Protein AF-A0A2V6C4X8-F1 (afdb_monomer)

Foldseek 3Di:
DFQKKWKDWAPHTPDMDRDPVTDDDDPDDDFDKTWIKIWTADPVRDIDIDHTDIDGDHDWDDKDWDDFDQDPQKTKIKIFGDAQWKKWKWKDQPVPDIDTDDIDGDRHRMDMDMDGDDPVGDMDMDMDTDDRD

pLDDT: mean 94.59, std 5.46, range [54.84, 98.5]

Solvent-accessible surface area (backbone atoms only — not comparable to full-atom values): 7998 Å² total; per-residue (Å²): 102,80,48,36,36,38,33,26,48,57,95,42,77,71,52,68,24,67,55,86,85,70,70,83,82,88,74,89,74,66,64,43,78,38,43,31,37,41,38,38,28,30,80,84,72,51,74,50,71,55,76,74,48,79,50,74,44,74,74,75,73,77,71,46,80,44,76,75,44,77,57,96,61,26,36,34,32,35,33,44,45,49,55,77,38,36,36,35,38,30,37,20,78,73,86,75,62,74,45,81,75,49,74,49,66,32,88,33,60,55,46,82,48,73,46,80,52,57,97,90,59,76,71,47,80,51,71,46,78,50,80,79,130

Secondary structure (DSSP, 8-state):
-EEEEEEEETTEEEEEE-SSSP-----SPPSEEEEEEEEEEETTS-EEEPPPEEEEE-PPPPP-EEEEEEETTEEEEEEE--TT-EEEEEEESSSSS-EEEEEEE-SSSEEEEEEE--TT---EEEEEEPPP-

Structure (mmCIF, N/CA/C/O backbone):
data_AF-A0A2V6C4X8-F1
#
_entry.id   AF-A0A2V6C4X8-F1
#
loop_
_atom_site.group_PDB
_atom_site.id
_atom_site.type_symbol
_atom_site.label_atom_id
_atom_site.label_alt_id
_atom_site.label_comp_id
_atom_site.label_asym_id
_atom_site.label_entity_id
_atom_site.label_seq_id
_atom_site.pdbx_PDB_ins_code
_atom_site.Cartn_x
_atom_site.Cartn_y
_atom_site.Cartn_z
_atom_site.occupancy
_atom_site.B_iso_or_equiv
_atom_site.auth_seq_id
_atom_site.auth_comp_id
_atom_site.auth_asym_id
_atom_site.auth_atom_id
_atom_site.pdbx_PDB_model_num
ATOM 1 N N . ASN A 1 1 ? -21.914 8.540 31.404 1.00 86.69 1 ASN A N 1
ATOM 2 C CA . ASN A 1 1 ? -21.353 9.330 30.278 1.00 86.69 1 ASN A CA 1
ATOM 3 C C . ASN A 1 1 ? -20.032 8.691 29.895 1.00 86.69 1 ASN A C 1
ATOM 5 O O . ASN A 1 1 ? -19.272 8.424 30.816 1.00 86.69 1 ASN A O 1
ATOM 9 N N . VAL A 1 2 ? -19.778 8.408 28.614 1.00 94.06 2 VAL A N 1
ATOM 10 C CA . VAL A 1 2 ? -18.501 7.810 28.189 1.00 94.06 2 VAL A CA 1
ATOM 11 C C . VAL A 1 2 ? -17.392 8.845 28.360 1.00 94.06 2 VAL A C 1
ATOM 13 O O . VAL A 1 2 ? -17.473 9.953 27.837 1.00 94.06 2 VAL A O 1
ATOM 16 N N . THR A 1 3 ? -16.369 8.491 29.125 1.00 96.25 3 THR A N 1
ATOM 17 C CA . THR A 1 3 ? -15.237 9.364 29.458 1.00 96.25 3 THR A CA 1
ATOM 18 C C . THR A 1 3 ? -13.975 8.977 28.702 1.00 96.25 3 THR A C 1
ATOM 20 O O . THR A 1 3 ? -13.117 9.830 28.489 1.00 96.25 3 THR A O 1
ATOM 23 N N . SER A 1 4 ? -13.859 7.722 28.264 1.00 97.38 4 SER A N 1
ATOM 24 C CA . SER A 1 4 ? -12.765 7.277 27.407 1.00 97.38 4 SER A CA 1
ATOM 25 C C . SER A 1 4 ? -13.152 6.088 26.537 1.00 97.38 4 SER A C 1
ATOM 27 O O . SER A 1 4 ? -14.036 5.299 26.875 1.00 97.38 4 SER A O 1
ATOM 29 N N . VAL A 1 5 ? -12.459 5.949 25.411 1.00 98.50 5 VAL A N 1
ATOM 30 C CA . VAL A 1 5 ? -12.505 4.770 24.552 1.00 98.50 5 VAL A CA 1
ATOM 31 C C . VAL A 1 5 ? -11.081 4.314 24.284 1.00 98.50 5 VAL A C 1
ATOM 33 O O . VAL A 1 5 ? -10.296 5.023 23.664 1.00 98.50 5 VAL A O 1
ATOM 36 N N . GLN A 1 6 ? -10.747 3.119 24.756 1.00 98.31 6 GLN A N 1
ATOM 37 C CA . GLN A 1 6 ? -9.469 2.460 24.526 1.00 98.31 6 GLN A CA 1
ATOM 38 C C . GLN A 1 6 ? -9.567 1.557 23.294 1.00 98.31 6 GLN A C 1
ATOM 40 O O . GLN A 1 6 ? -10.429 0.682 23.225 1.00 98.31 6 GLN A O 1
ATOM 45 N N . PHE A 1 7 ? -8.652 1.717 22.347 1.00 98.50 7 PHE A N 1
ATOM 46 C CA . PHE A 1 7 ? -8.600 0.942 21.111 1.00 98.50 7 PHE A CA 1
ATOM 47 C C . PHE A 1 7 ? -7.515 -0.133 21.185 1.00 98.50 7 PHE A C 1
ATOM 49 O O . PHE A 1 7 ? -6.459 0.065 21.798 1.00 98.50 7 PHE A O 1
ATOM 56 N N . PHE A 1 8 ? -7.769 -1.277 20.551 1.00 98.00 8 PHE A N 1
ATOM 57 C CA . PHE A 1 8 ? -6.873 -2.430 20.539 1.00 98.00 8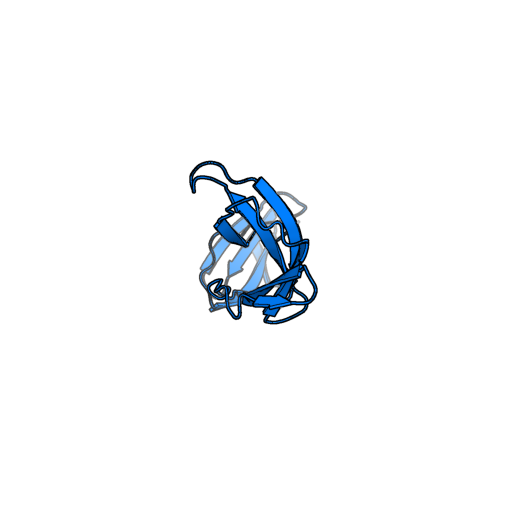 PHE A CA 1
ATOM 58 C C . PHE A 1 8 ? -6.724 -3.027 19.141 1.00 98.00 8 PHE A C 1
ATOM 60 O O . PHE A 1 8 ? -7.700 -3.151 18.400 1.00 98.00 8 PHE A O 1
ATOM 67 N N . THR A 1 9 ? -5.514 -3.498 18.847 1.00 97.50 9 THR A N 1
ATOM 68 C CA . THR A 1 9 ? -5.206 -4.444 17.770 1.00 97.50 9 THR A CA 1
ATOM 69 C C . THR A 1 9 ? -4.821 -5.779 18.399 1.00 97.50 9 THR A C 1
ATOM 71 O O . THR A 1 9 ? -3.842 -5.851 19.146 1.00 97.50 9 THR A O 1
ATOM 74 N N . ASN A 1 10 ? -5.559 -6.851 18.115 1.00 94.69 10 ASN A N 1
ATOM 75 C CA . ASN A 1 10 ? -5.433 -8.126 18.826 1.00 94.69 10 ASN A CA 1
ATOM 76 C C . ASN A 1 10 ? -5.559 -7.895 20.344 1.00 94.69 10 ASN A C 1
ATOM 78 O O . ASN A 1 10 ? -6.514 -7.271 20.799 1.00 94.69 10 ASN A O 1
ATOM 82 N N . SER A 1 11 ? -4.611 -8.357 21.156 1.00 92.88 11 SER A N 1
ATOM 83 C CA . SER A 1 11 ? -4.565 -8.090 22.600 1.00 92.88 11 SER A CA 1
ATOM 84 C C . SER A 1 11 ? -3.811 -6.804 22.979 1.00 92.88 11 SER A C 1
ATOM 86 O O . SER A 1 11 ? -3.769 -6.469 24.161 1.00 92.88 11 SER A O 1
ATOM 88 N N . VAL A 1 12 ? -3.247 -6.066 22.016 1.00 95.44 12 VAL A N 1
ATOM 89 C CA . VAL A 1 12 ? -2.361 -4.914 22.257 1.00 95.44 12 VAL A CA 1
ATOM 90 C C . VAL A 1 12 ? -3.133 -3.600 22.156 1.00 95.44 12 VAL A C 1
ATOM 92 O O . VAL A 1 12 ? -3.865 -3.372 21.195 1.00 95.44 12 VAL A O 1
ATOM 95 N N . SER A 1 13 ? -2.971 -2.734 23.157 1.00 96.25 13 SER A N 1
ATOM 96 C CA . SER A 1 13 ? -3.506 -1.367 23.163 1.00 96.25 13 SER A CA 1
ATOM 97 C C . SER A 1 13 ? -2.794 -0.508 22.112 1.00 96.25 13 SER A C 1
ATOM 99 O O . SER A 1 13 ? -1.566 -0.472 22.090 1.00 96.25 13 SER A O 1
ATOM 101 N N . VAL A 1 14 ? -3.558 0.192 21.268 1.00 96.56 14 VAL A N 1
ATOM 102 C CA . VAL A 1 14 ? -3.023 1.190 20.315 1.00 96.56 14 VAL A CA 1
ATOM 103 C C . VAL A 1 14 ? -3.217 2.634 20.786 1.00 96.56 14 VAL A C 1
ATOM 105 O O . VAL A 1 14 ? -2.671 3.553 20.185 1.00 96.56 14 VAL A O 1
ATOM 108 N N . GLY A 1 15 ? -3.963 2.834 21.874 1.00 97.25 15 GLY A N 1
ATOM 109 C CA . GLY A 1 15 ? -4.194 4.139 22.492 1.00 97.25 15 GLY A CA 1
ATOM 110 C C . GLY A 1 15 ? -5.651 4.359 22.888 1.00 97.25 15 GLY A C 1
ATOM 111 O O . GLY A 1 15 ? -6.539 3.613 22.471 1.00 97.25 15 GLY A O 1
ATOM 112 N N . ALA A 1 16 ? -5.885 5.380 23.708 1.00 97.44 16 ALA A N 1
ATOM 113 C CA . ALA A 1 16 ? -7.216 5.783 24.141 1.00 97.44 16 ALA A CA 1
ATOM 114 C C . ALA A 1 16 ? -7.524 7.217 23.719 1.00 97.44 16 ALA A C 1
ATOM 116 O O . ALA A 1 16 ? -6.628 8.058 23.675 1.00 97.44 16 ALA A O 1
ATOM 117 N N . ASP A 1 17 ? -8.802 7.478 23.474 1.00 98.38 17 ASP A N 1
ATOM 118 C CA . ASP A 1 17 ? -9.338 8.807 23.217 1.00 98.38 17 ASP A CA 1
ATOM 119 C C . ASP A 1 17 ? -10.364 9.162 24.299 1.00 98.38 17 ASP A C 1
ATOM 121 O O . ASP A 1 17 ? -11.245 8.365 24.629 1.00 98.38 17 ASP A O 1
ATOM 125 N N . THR A 1 18 ? -10.234 10.349 24.881 1.00 97.56 18 THR A N 1
ATOM 126 C CA . THR A 1 18 ? -11.125 10.872 25.926 1.00 97.56 18 THR A CA 1
ATOM 127 C C . THR A 1 18 ? -12.082 11.939 25.401 1.00 97.56 18 THR A C 1
ATO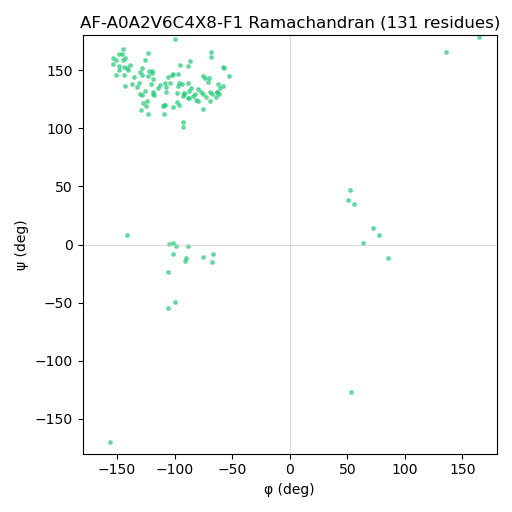M 129 O O . THR A 1 18 ? -12.874 12.485 26.168 1.00 97.56 18 THR A O 1
ATOM 132 N N . THR A 1 19 ? -12.026 12.269 24.109 1.00 96.44 19 THR A N 1
ATOM 133 C CA . THR A 1 19 ? -12.804 13.353 23.511 1.00 96.44 19 THR A CA 1
ATOM 134 C C . THR A 1 19 ? -13.624 12.829 22.340 1.00 96.44 19 THR A C 1
ATOM 136 O O . THR A 1 19 ? -13.099 12.328 21.357 1.00 96.44 19 THR A O 1
ATOM 139 N N . ALA A 1 20 ? -14.949 12.947 22.433 1.00 95.81 20 ALA A N 1
ATOM 140 C CA . ALA A 1 20 ? -15.821 12.573 21.326 1.00 95.81 20 ALA A CA 1
ATOM 141 C C . ALA A 1 20 ? -15.685 13.577 20.155 1.00 95.81 20 ALA A C 1
ATOM 143 O O . ALA A 1 20 ? -15.606 14.782 20.414 1.00 95.81 20 ALA A O 1
ATOM 144 N N . PRO A 1 21 ? -15.745 13.134 18.882 1.00 96.38 21 PRO A N 1
ATOM 145 C CA . PRO A 1 21 ? -15.894 11.748 18.425 1.00 96.38 21 PRO A CA 1
ATOM 146 C C . PRO A 1 21 ? -14.596 10.930 18.561 1.00 96.38 21 PRO A C 1
ATOM 148 O O . PRO A 1 21 ? -13.549 11.344 18.077 1.00 96.38 21 PRO A O 1
ATOM 151 N N . TYR A 1 22 ? -14.694 9.745 19.174 1.00 97.31 22 TYR A N 1
ATOM 152 C CA . TYR A 1 22 ? -13.525 8.944 19.551 1.00 97.31 22 TYR A CA 1
ATOM 153 C C . TYR A 1 22 ? -12.839 8.294 18.348 1.00 97.31 22 TY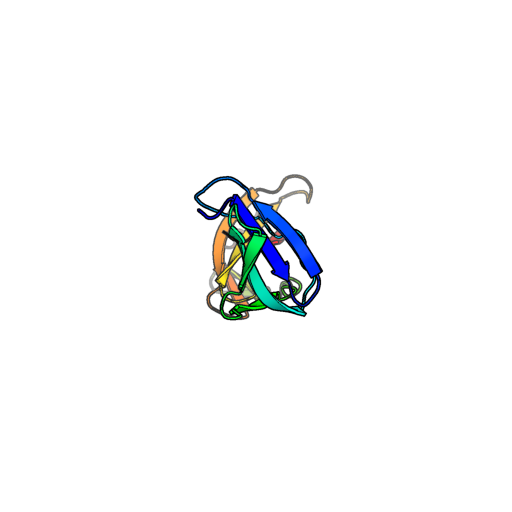R A C 1
ATOM 155 O O . TYR A 1 22 ? -13.480 7.552 17.596 1.00 97.31 22 TYR A O 1
ATOM 163 N N . SER A 1 23 ? -11.531 8.499 18.199 1.00 96.88 23 SER A N 1
ATOM 164 C CA . SER A 1 23 ? -10.744 7.886 17.126 1.00 96.88 23 SER A CA 1
ATOM 165 C C . SER A 1 23 ? -9.263 7.719 17.480 1.00 96.88 23 SER A C 1
ATOM 167 O O . SER A 1 23 ? -8.732 8.370 18.374 1.00 96.88 23 SER A O 1
ATOM 169 N N . ILE A 1 24 ? -8.574 6.830 16.761 1.00 96.06 24 ILE A N 1
ATOM 170 C CA . ILE A 1 24 ? -7.121 6.651 16.849 1.00 96.06 24 ILE A CA 1
ATOM 171 C C . ILE A 1 24 ? -6.568 6.333 15.456 1.00 96.06 24 ILE A C 1
ATOM 173 O O . ILE A 1 24 ? -7.255 5.728 14.630 1.00 96.06 24 ILE A O 1
ATOM 177 N N . VAL A 1 25 ? -5.306 6.686 15.212 1.00 94.69 25 VAL A N 1
ATOM 178 C CA . VAL A 1 25 ? -4.544 6.217 14.048 1.00 94.69 25 VAL A CA 1
ATOM 179 C C . VAL A 1 25 ? -3.612 5.089 14.489 1.00 94.69 25 VAL A C 1
ATOM 181 O O . VAL A 1 25 ? -2.721 5.299 15.309 1.00 94.69 25 VAL A O 1
ATOM 184 N N . ALA A 1 26 ? -3.798 3.893 13.926 1.00 92.62 26 ALA A N 1
ATOM 185 C CA . ALA A 1 26 ? -2.869 2.777 14.089 1.00 92.62 26 ALA A CA 1
ATOM 186 C C . ALA A 1 26 ? -1.844 2.783 12.942 1.00 92.62 26 ALA A C 1
ATOM 188 O O . ALA A 1 26 ? -2.145 2.367 11.824 1.00 92.62 26 ALA A O 1
ATOM 189 N N . SER A 1 27 ? -0.635 3.274 13.217 1.00 90.62 27 SER A N 1
ATOM 190 C CA . SER A 1 27 ? 0.436 3.422 12.220 1.00 90.62 27 SER A CA 1
ATOM 191 C C . SER A 1 27 ? 1.404 2.238 12.213 1.00 90.62 27 SER A C 1
ATOM 193 O O . SER A 1 27 ? 1.617 1.595 13.238 1.00 90.62 27 SER A O 1
ATOM 195 N N . ASN A 1 28 ? 2.059 2.009 11.069 1.00 87.56 28 ASN A N 1
ATOM 196 C CA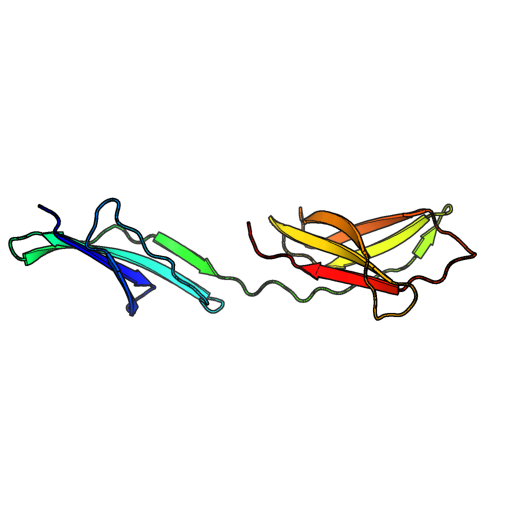 . ASN A 1 28 ? 3.170 1.056 10.914 1.00 87.56 28 ASN A CA 1
ATOM 197 C C . ASN A 1 28 ? 2.844 -0.387 11.342 1.00 87.56 28 ASN A C 1
ATOM 199 O O . ASN A 1 28 ? 3.707 -1.098 11.859 1.00 87.56 28 ASN A O 1
ATOM 203 N N . LEU A 1 29 ? 1.602 -0.828 11.125 1.00 90.94 29 LEU A N 1
ATOM 204 C CA . LEU A 1 29 ? 1.234 -2.225 11.324 1.00 90.94 29 LEU A CA 1
ATOM 205 C C . LEU A 1 29 ? 2.021 -3.109 10.348 1.00 90.94 29 LEU A C 1
ATOM 207 O O . LEU A 1 29 ? 2.086 -2.830 9.150 1.00 90.94 29 LEU A O 1
ATOM 211 N N . ALA A 1 30 ? 2.625 -4.173 10.872 1.00 91.88 30 ALA A N 1
ATOM 212 C CA . ALA A 1 30 ? 3.290 -5.170 10.047 1.00 91.88 30 ALA A CA 1
ATOM 213 C C . ALA A 1 30 ? 2.256 -5.952 9.223 1.00 91.88 30 ALA A C 1
ATOM 215 O O . ALA A 1 30 ? 1.070 -5.983 9.553 1.00 91.88 30 ALA A O 1
ATOM 216 N N . ALA A 1 31 ? 2.704 -6.626 8.162 1.00 90.88 31 ALA A N 1
ATOM 217 C CA . ALA A 1 31 ? 1.821 -7.520 7.427 1.00 90.88 31 ALA A CA 1
ATOM 218 C C . ALA A 1 31 ? 1.318 -8.648 8.345 1.00 90.88 31 ALA A C 1
ATOM 220 O O . ALA A 1 31 ? 2.104 -9.297 9.036 1.00 90.88 31 ALA A O 1
ATOM 221 N N . GLY A 1 32 ? 0.007 -8.871 8.364 1.00 94.12 32 GLY A N 1
ATOM 222 C CA . GLY A 1 32 ? -0.640 -9.809 9.270 1.00 94.12 32 GLY A CA 1
ATOM 223 C C . GLY A 1 32 ? -2.150 -9.614 9.362 1.00 94.12 32 GLY A C 1
ATOM 224 O O . GLY A 1 32 ? -2.731 -8.730 8.735 1.00 94.12 32 GLY A O 1
ATOM 225 N N . SER A 1 33 ? -2.796 -10.468 10.153 1.00 95.88 33 SER A N 1
ATOM 226 C CA . SER A 1 33 ? -4.217 -10.329 10.491 1.00 95.88 33 SER A CA 1
ATOM 227 C C . SER A 1 33 ? -4.372 -9.628 11.837 1.00 95.88 33 SER A C 1
ATOM 229 O O . SER A 1 33 ? -3.637 -9.926 12.782 1.00 95.88 33 SER A O 1
ATOM 231 N N . TYR A 1 34 ? -5.343 -8.723 11.931 1.00 97.19 34 TYR A N 1
ATOM 232 C CA . TYR A 1 34 ? -5.627 -7.968 13.146 1.00 97.19 34 TYR A CA 1
ATOM 233 C C . TYR A 1 34 ? -7.110 -8.021 13.497 1.00 97.19 34 TYR A C 1
ATOM 235 O O . TYR A 1 34 ? -7.968 -7.712 12.672 1.00 97.19 34 TYR A O 1
ATOM 243 N N . ALA A 1 35 ? -7.392 -8.358 14.752 1.00 97.62 35 ALA A N 1
ATOM 244 C CA . ALA A 1 35 ? -8.697 -8.230 15.378 1.00 97.62 35 ALA A CA 1
ATOM 245 C C . ALA A 1 35 ? -8.780 -6.872 16.088 1.00 97.62 35 ALA A C 1
ATOM 247 O O . ALA A 1 35 ? -8.169 -6.673 17.140 1.00 97.62 35 ALA A O 1
ATOM 248 N N . LEU A 1 36 ? -9.510 -5.924 15.510 1.00 98.12 36 LEU A N 1
ATOM 249 C CA . LEU A 1 36 ? -9.720 -4.599 16.081 1.00 98.12 36 LEU A CA 1
ATOM 250 C C . LEU A 1 36 ? -10.897 -4.626 17.055 1.00 98.12 36 LEU A C 1
ATOM 252 O O . LEU A 1 36 ? -11.959 -5.159 16.732 1.00 98.12 36 LEU A O 1
ATOM 256 N N . ARG A 1 37 ? -10.730 -4.018 18.232 1.00 98.06 37 ARG A N 1
ATOM 257 C CA . ARG A 1 37 ? -11.841 -3.743 19.157 1.00 98.06 37 ARG A CA 1
ATOM 258 C C . ARG A 1 37 ? -11.633 -2.431 19.900 1.00 98.06 37 ARG A C 1
ATOM 260 O O . ARG A 1 37 ? -10.499 -1.985 20.072 1.00 98.06 37 ARG A O 1
ATOM 267 N N . ALA A 1 38 ? -12.724 -1.878 20.409 1.00 98.31 38 ALA A N 1
ATOM 268 C CA . ALA A 1 38 ? -12.722 -0.743 21.317 1.00 98.31 38 ALA A CA 1
ATOM 269 C C . ALA A 1 38 ? -13.368 -1.124 22.656 1.00 98.31 38 ALA A C 1
ATOM 271 O O . ALA A 1 38 ? -14.286 -1.944 22.703 1.00 98.31 38 ALA A O 1
ATOM 272 N N . VAL A 1 39 ? -12.890 -0.524 23.741 1.00 98.31 39 VAL A N 1
ATOM 273 C CA . VAL A 1 39 ? -13.462 -0.637 25.084 1.00 98.31 39 VAL A CA 1
ATOM 274 C C . VAL A 1 39 ? -13.787 0.768 25.564 1.00 98.31 39 VAL A C 1
ATOM 276 O O . VAL A 1 39 ? -12.883 1.572 25.776 1.00 98.31 39 VAL A O 1
ATOM 279 N N . ALA A 1 40 ? -15.073 1.066 25.710 1.00 98.38 40 ALA A N 1
ATOM 280 C CA . ALA A 1 40 ? -15.547 2.330 26.257 1.00 98.38 40 ALA A CA 1
ATOM 281 C C . ALA A 1 40 ? -15.648 2.228 27.780 1.00 98.38 40 ALA A C 1
ATOM 283 O O . ALA A 1 40 ? -16.119 1.209 28.286 1.00 98.38 40 ALA A O 1
ATOM 284 N N . ALA A 1 41 ? -15.245 3.278 28.490 1.00 98.06 41 ALA A N 1
ATOM 285 C CA . ALA A 1 41 ? -15.430 3.431 29.927 1.00 98.06 41 ALA A CA 1
ATOM 286 C C . ALA A 1 41 ? -16.287 4.666 30.222 1.00 98.06 41 ALA A C 1
ATOM 288 O O . ALA A 1 41 ? -16.162 5.691 29.545 1.00 98.06 41 ALA A O 1
ATOM 289 N N . ASP A 1 42 ? -17.164 4.577 31.221 1.00 96.81 42 ASP A N 1
ATOM 290 C CA . ASP A 1 42 ? -17.954 5.712 31.694 1.00 96.81 42 ASP A CA 1
ATOM 291 C C . ASP A 1 42 ? -17.379 6.368 32.963 1.00 96.81 42 ASP A C 1
ATOM 293 O O . ASP A 1 42 ? -16.385 5.933 33.545 1.00 96.81 42 ASP A O 1
ATOM 297 N N . ASN A 1 43 ? -18.013 7.453 33.408 1.00 95.12 43 ASN A N 1
ATOM 298 C CA . ASN A 1 43 ? -17.635 8.186 34.618 1.00 95.12 43 ASN A CA 1
ATOM 299 C C . ASN A 1 43 ? -17.845 7.406 35.931 1.00 95.12 43 ASN A C 1
ATOM 301 O O . ASN A 1 43 ? -17.427 7.885 36.983 1.00 95.12 43 ASN A O 1
ATOM 305 N N . SER A 1 44 ? -18.488 6.241 35.882 1.00 95.25 44 SER A N 1
ATOM 306 C CA . SER A 1 44 ? -18.671 5.323 37.008 1.00 95.25 44 SER A CA 1
ATOM 307 C C . SER A 1 44 ? -17.690 4.145 36.962 1.00 95.25 44 SER A C 1
ATOM 309 O O . SER A 1 44 ? -17.732 3.286 37.840 1.00 95.25 44 SER A O 1
ATOM 311 N N . GLY A 1 45 ? -16.795 4.106 35.967 1.00 92.06 45 GLY A N 1
ATOM 312 C CA . GLY A 1 45 ? -15.830 3.028 35.767 1.00 92.06 45 GLY A CA 1
ATOM 313 C C . GLY A 1 45 ? -16.425 1.768 35.132 1.00 92.06 45 GLY A C 1
ATOM 314 O O . GLY A 1 45 ? -15.732 0.754 35.048 1.00 92.06 45 GLY A O 1
ATOM 315 N N . LEU A 1 46 ? -17.683 1.803 34.675 1.00 97.50 46 LEU A N 1
ATOM 316 C CA . LEU A 1 46 ? -18.280 0.694 33.934 1.00 97.50 46 LEU A CA 1
ATOM 317 C C . LEU A 1 46 ? -17.701 0.654 32.524 1.00 97.50 46 LEU A C 1
ATOM 319 O O . LEU A 1 46 ? -17.460 1.695 31.911 1.00 97.50 46 LEU A O 1
ATOM 323 N N . THR A 1 47 ? -17.493 -0.556 32.004 1.00 98.00 47 THR A N 1
ATOM 324 C CA . THR A 1 47 ? -16.908 -0.758 30.676 1.00 98.00 47 THR A CA 1
ATOM 325 C C . THR A 1 47 ? -17.823 -1.552 29.758 1.00 98.00 47 THR A C 1
ATOM 327 O O . THR A 1 47 ? -18.584 -2.413 30.197 1.00 98.00 47 THR A O 1
ATOM 330 N N . SER A 1 48 ? -17.735 -1.264 28.461 1.00 97.94 48 SER A N 1
ATOM 331 C CA . SER A 1 48 ? -18.385 -2.034 27.402 1.00 97.94 48 SER A CA 1
ATOM 332 C C . SER A 1 48 ? -17.419 -2.233 26.240 1.00 97.94 48 SER A C 1
ATOM 334 O O . SER A 1 48 ? -16.679 -1.319 25.875 1.00 97.94 48 SER A O 1
ATOM 336 N N . THR A 1 49 ? -17.404 -3.437 25.671 1.00 98.06 49 THR A N 1
ATOM 337 C CA . THR A 1 49 ? -16.502 -3.816 24.575 1.00 98.06 49 THR A CA 1
ATOM 338 C C . THR A 1 49 ? -17.282 -3.916 23.271 1.00 98.06 49 THR A C 1
ATOM 340 O O . THR A 1 49 ? -18.367 -4.495 23.239 1.00 98.06 49 THR A O 1
ATOM 343 N N . SER A 1 50 ? -16.732 -3.369 22.188 1.00 98.19 50 SER A N 1
ATOM 344 C CA . SER A 1 50 ? -17.327 -3.467 20.855 1.00 98.19 50 SER A CA 1
ATOM 345 C C . SER A 1 50 ? -17.284 -4.896 20.303 1.00 98.19 50 SER A C 1
ATOM 347 O O . SER A 1 50 ? -16.497 -5.737 20.744 1.00 98.19 50 SER A O 1
ATOM 349 N N . SER A 1 51 ? -18.053 -5.153 19.242 1.00 98.12 51 SER A N 1
ATOM 350 C CA . SER A 1 51 ? -17.777 -6.286 18.356 1.00 98.12 51 SER A CA 1
ATOM 351 C C . SER A 1 51 ? -16.367 -6.182 17.759 1.00 98.12 51 SER A C 1
ATOM 353 O O . SER A 1 51 ? -15.835 -5.079 17.587 1.00 98.12 51 SER A O 1
ATOM 355 N N . VAL A 1 52 ? -15.777 -7.328 17.420 1.00 98.19 52 VAL A N 1
ATOM 356 C CA . VAL A 1 52 ? -14.466 -7.393 16.762 1.00 98.19 52 VAL A CA 1
ATOM 357 C C . VAL A 1 52 ? -14.608 -7.119 15.265 1.00 98.19 52 VAL A C 1
ATOM 359 O O . VAL A 1 52 ? -15.464 -7.709 14.608 1.00 98.19 52 VAL A O 1
ATOM 362 N N . VAL A 1 53 ? -13.733 -6.272 14.721 1.00 98.12 53 VAL A N 1
ATOM 363 C CA . VAL A 1 53 ? -13.566 -6.063 13.276 1.00 98.12 53 VAL A CA 1
ATOM 364 C C . VAL A 1 53 ? -12.244 -6.681 12.843 1.00 98.12 53 VAL A C 1
ATOM 366 O O . VAL A 1 53 ? -11.188 -6.290 13.331 1.00 98.12 53 VAL A O 1
ATOM 369 N N . ASN A 1 54 ? -12.288 -7.648 11.929 1.00 97.38 54 ASN A N 1
ATOM 370 C CA . ASN A 1 54 ? -11.081 -8.298 11.423 1.00 97.38 54 ASN A CA 1
ATOM 371 C C . ASN A 1 54 ? -10.577 -7.584 10.168 1.00 97.38 54 ASN A C 1
ATOM 373 O O . ASN A 1 54 ? -11.342 -7.379 9.227 1.00 97.38 54 ASN A O 1
ATOM 377 N N . ILE A 1 55 ? -9.289 -7.249 10.146 1.00 95.12 55 ILE A N 1
ATOM 378 C CA . ILE A 1 55 ? -8.601 -6.700 8.975 1.00 95.12 55 ILE A CA 1
ATOM 379 C C . ILE A 1 55 ? -7.362 -7.532 8.643 1.00 95.12 55 ILE A C 1
ATOM 381 O O . ILE A 1 55 ? -6.802 -8.217 9.503 1.00 95.12 55 ILE A O 1
ATOM 385 N N . SER A 1 56 ? -6.901 -7.426 7.399 1.00 91.38 56 SER A N 1
ATOM 386 C CA . SER A 1 56 ? -5.594 -7.922 6.980 1.00 91.38 56 SER A CA 1
ATOM 387 C C . SER A 1 56 ? -4.750 -6.758 6.480 1.00 91.38 56 SER A C 1
ATOM 389 O O . SER A 1 56 ? -5.193 -5.966 5.652 1.00 91.38 56 SER A O 1
ATOM 391 N N . VAL A 1 57 ? -3.532 -6.663 7.001 1.00 91.31 57 VAL A N 1
ATOM 392 C CA . VAL A 1 57 ? -2.482 -5.793 6.485 1.00 91.31 57 VAL A CA 1
ATOM 393 C C . VAL A 1 57 ? -1.593 -6.660 5.608 1.00 91.31 57 VAL A C 1
ATOM 395 O O . VAL A 1 57 ? -1.064 -7.672 6.065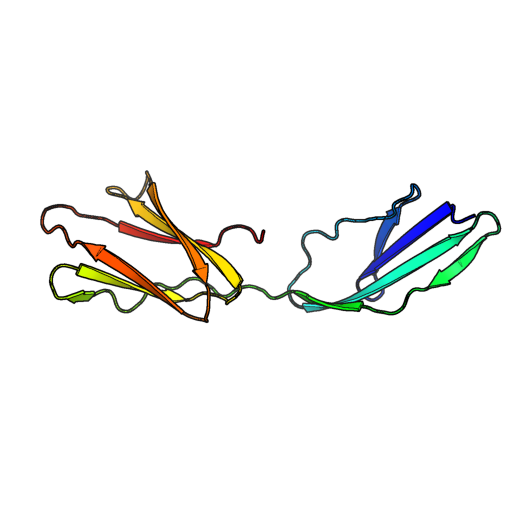 1.00 91.31 57 VAL A O 1
ATOM 398 N N . VAL A 1 58 ? -1.432 -6.285 4.345 1.00 85.38 58 VAL A N 1
ATOM 399 C CA . VAL A 1 58 ? -0.592 -7.019 3.394 1.00 85.38 58 VAL A CA 1
ATOM 400 C C . VAL A 1 58 ? 0.669 -6.224 3.091 1.00 85.38 58 VAL A C 1
ATOM 402 O O . VAL A 1 58 ? 0.625 -5.005 2.932 1.00 85.38 58 VAL A O 1
ATOM 405 N N . ALA A 1 59 ? 1.802 -6.921 3.008 1.00 86.31 59 ALA A N 1
ATOM 406 C CA . ALA A 1 59 ? 3.004 -6.357 2.415 1.00 86.31 59 ALA A CA 1
ATOM 407 C C . ALA A 1 59 ? 2.788 -6.352 0.899 1.00 86.31 59 ALA A C 1
ATOM 409 O O . ALA A 1 59 ? 2.624 -7.434 0.330 1.00 86.31 59 ALA A O 1
ATOM 410 N N . PRO A 1 60 ? 2.757 -5.186 0.237 1.00 85.19 60 PRO A N 1
ATOM 411 C CA . PRO A 1 60 ? 2.477 -5.186 -1.182 1.00 85.19 60 PRO A CA 1
ATOM 412 C C . PRO A 1 60 ? 3.707 -5.662 -1.954 1.00 85.19 60 PRO A C 1
ATOM 414 O O . PRO A 1 60 ? 4.846 -5.387 -1.550 1.00 85.19 60 PRO A O 1
ATOM 417 N N . ALA A 1 61 ? 3.467 -6.387 -3.042 1.00 88.44 61 ALA A N 1
ATOM 418 C CA . ALA A 1 61 ? 4.480 -7.071 -3.821 1.00 88.44 61 ALA A CA 1
ATOM 419 C C . ALA A 1 61 ? 5.556 -6.105 -4.335 1.00 88.44 61 ALA A C 1
ATOM 421 O O . ALA A 1 61 ? 5.323 -4.909 -4.559 1.00 88.44 61 ALA A O 1
ATOM 422 N N . ALA A 1 62 ? 6.764 -6.640 -4.527 1.00 92.50 62 ALA A N 1
ATOM 423 C CA . ALA A 1 62 ? 7.828 -5.897 -5.182 1.00 92.50 62 ALA A CA 1
ATOM 424 C C . ALA A 1 62 ? 7.414 -5.564 -6.622 1.00 92.50 62 ALA A C 1
ATOM 426 O O . ALA A 1 62 ? 6.861 -6.401 -7.344 1.00 92.50 62 ALA A O 1
ATOM 427 N N . VAL A 1 63 ? 7.705 -4.335 -7.040 1.00 96.31 63 VAL A N 1
ATOM 428 C CA . VAL A 1 63 ? 7.464 -3.900 -8.413 1.00 96.31 63 VAL A CA 1
ATOM 429 C C . VAL A 1 63 ? 8.597 -4.414 -9.289 1.00 96.31 63 VAL A C 1
ATOM 431 O O . VAL A 1 63 ? 9.768 -4.135 -9.043 1.00 96.31 63 VAL A O 1
ATOM 434 N N . THR A 1 64 ? 8.238 -5.168 -10.318 1.00 97.19 64 THR A N 1
ATOM 435 C CA . THR A 1 64 ? 9.149 -5.716 -11.321 1.00 97.19 64 THR A CA 1
ATOM 436 C C . THR A 1 64 ? 8.653 -5.295 -12.691 1.00 97.19 64 THR A C 1
ATOM 438 O O . THR A 1 64 ? 7.460 -5.400 -12.967 1.00 97.19 64 THR A O 1
ATOM 441 N N . LEU A 1 65 ? 9.552 -4.779 -13.528 1.00 97.69 65 LEU A N 1
ATOM 442 C CA . LEU A 1 65 ? 9.258 -4.469 -14.925 1.00 97.69 65 LEU A CA 1
ATOM 443 C C . LEU A 1 65 ? 9.657 -5.674 -15.776 1.00 97.69 65 LEU A C 1
ATOM 445 O O . LEU A 1 65 ? 10.711 -6.273 -15.559 1.00 97.69 65 LEU A O 1
ATOM 449 N N . SER A 1 66 ? 8.823 -6.027 -16.743 1.00 97.25 66 SER A N 1
ATOM 450 C CA . SER A 1 66 ? 9.009 -7.195 -17.597 1.00 97.25 66 SER A CA 1
ATOM 451 C C . SER A 1 66 ? 8.502 -6.940 -19.014 1.00 97.25 66 SER A C 1
ATOM 453 O O . SER A 1 66 ? 7.768 -5.986 -19.275 1.00 97.25 66 SER A O 1
ATOM 455 N N . SER A 1 67 ? 8.922 -7.807 -19.936 1.00 95.69 67 SER A N 1
ATOM 456 C CA . SER A 1 67 ? 8.474 -7.809 -21.333 1.00 95.69 67 SER A CA 1
ATOM 457 C C . SER A 1 67 ? 8.609 -6.455 -22.057 1.00 95.69 67 SER A C 1
ATOM 459 O O . SER A 1 67 ? 7.648 -6.037 -22.705 1.00 95.69 67 SER A O 1
ATOM 461 N N . PRO A 1 68 ? 9.754 -5.739 -21.967 1.00 96.50 68 PRO A N 1
ATOM 462 C CA . PRO A 1 68 ? 9.931 -4.524 -22.748 1.00 96.50 68 PRO A CA 1
ATOM 463 C C . PRO A 1 68 ? 9.922 -4.869 -24.240 1.00 96.50 68 PRO A C 1
ATOM 465 O O . PRO A 1 68 ? 10.670 -5.737 -24.692 1.00 96.50 68 PRO A O 1
ATOM 468 N N . VAL A 1 69 ? 9.077 -4.190 -25.008 1.00 96.50 69 VAL A N 1
ATOM 469 C CA . VAL A 1 69 ? 8.922 -4.424 -26.444 1.00 96.50 69 VAL A CA 1
ATOM 470 C C . VAL A 1 69 ? 8.673 -3.112 -27.172 1.00 96.50 69 VAL A C 1
ATOM 472 O O . VAL A 1 69 ? 8.023 -2.207 -26.652 1.00 96.50 69 VAL A O 1
ATOM 475 N N . VAL A 1 70 ? 9.186 -3.016 -28.398 1.00 95.69 70 VAL A N 1
ATOM 476 C CA . VAL A 1 70 ? 8.765 -1.996 -29.358 1.00 95.69 70 VAL A CA 1
ATOM 477 C C . VAL A 1 70 ? 7.975 -2.687 -30.457 1.00 95.69 70 VAL A C 1
ATOM 479 O O . VAL A 1 70 ? 8.499 -3.568 -31.136 1.00 95.69 70 VAL A O 1
ATOM 482 N N . SER A 1 71 ? 6.714 -2.303 -30.631 1.00 95.00 71 SER A N 1
ATOM 483 C CA . SER A 1 71 ? 5.838 -2.846 -31.670 1.00 95.00 71 SER A CA 1
ATOM 484 C C . SER A 1 71 ? 4.941 -1.745 -32.219 1.00 95.00 71 SER A C 1
ATOM 486 O O . SER A 1 71 ? 4.421 -0.932 -31.459 1.00 95.00 71 SER A O 1
ATOM 488 N N . ASN A 1 72 ? 4.781 -1.688 -33.544 1.00 92.44 72 ASN A N 1
ATOM 489 C CA . ASN A 1 72 ? 3.957 -0.683 -34.232 1.00 92.44 72 ASN A CA 1
ATOM 490 C C . ASN A 1 72 ? 4.260 0.773 -33.812 1.00 92.44 72 ASN A C 1
ATOM 492 O O . ASN A 1 72 ? 3.351 1.585 -33.661 1.00 92.44 72 ASN A O 1
ATOM 496 N N . GLY A 1 73 ? 5.539 1.100 -33.589 1.00 93.38 73 GLY A N 1
ATOM 497 C CA . GLY A 1 73 ? 5.957 2.441 -33.167 1.00 93.38 73 GLY A CA 1
ATOM 498 C C . GLY A 1 73 ? 5.608 2.796 -31.718 1.00 93.38 73 GLY A C 1
ATOM 499 O O . GLY A 1 73 ? 5.686 3.966 -31.354 1.00 93.38 73 GLY A O 1
ATOM 500 N N . GLN A 1 74 ? 5.238 1.821 -30.884 1.00 95.44 74 GLN A N 1
ATOM 501 C CA . GLN A 1 74 ? 5.034 2.012 -29.450 1.00 95.44 74 GLN A CA 1
ATOM 502 C C . GLN A 1 74 ? 6.048 1.225 -28.635 1.00 95.44 74 GLN A C 1
ATOM 504 O O . GLN A 1 74 ? 6.272 0.044 -28.897 1.00 95.44 74 GLN A O 1
ATOM 509 N N . PHE A 1 75 ? 6.619 1.876 -27.627 1.00 95.75 75 PHE A N 1
ATOM 510 C CA . PHE A 1 75 ? 7.359 1.212 -26.567 1.00 95.75 75 PHE A CA 1
ATOM 511 C C . PHE A 1 75 ? 6.386 0.800 -25.471 1.00 95.75 75 PHE A C 1
ATOM 513 O O . PHE A 1 75 ? 5.551 1.599 -25.051 1.00 95.75 75 PHE A O 1
ATOM 520 N N . GLN A 1 76 ? 6.487 -0.444 -25.018 1.00 97.25 76 GLN A N 1
ATOM 521 C CA . GLN A 1 76 ? 5.603 -1.018 -24.016 1.00 97.25 76 GLN A CA 1
ATOM 522 C C . GLN A 1 76 ? 6.386 -1.890 -23.041 1.00 97.25 76 GLN A C 1
ATOM 524 O O . GLN A 1 76 ? 7.381 -2.511 -23.408 1.00 97.25 76 GLN A O 1
ATOM 529 N N . PHE A 1 77 ? 5.907 -1.964 -21.804 1.00 97.62 77 PHE A N 1
ATOM 530 C CA . PHE A 1 77 ? 6.341 -2.953 -20.822 1.00 97.62 77 PHE A CA 1
ATOM 531 C C . PHE A 1 77 ? 5.207 -3.249 -19.845 1.00 97.62 77 PHE A C 1
ATOM 533 O O . PHE A 1 77 ? 4.291 -2.444 -19.654 1.00 97.62 77 PHE A O 1
ATOM 540 N N . THR A 1 78 ? 5.285 -4.396 -19.185 1.00 98.00 78 THR A N 1
ATOM 541 C CA . THR A 1 78 ? 4.390 -4.744 -18.082 1.00 98.00 78 THR A CA 1
ATOM 542 C C . THR A 1 78 ? 5.091 -4.546 -16.750 1.00 98.00 78 THR A C 1
ATOM 544 O O . THR A 1 78 ? 6.297 -4.766 -16.649 1.00 98.00 78 THR A O 1
ATOM 547 N N . TYR A 1 79 ? 4.354 -4.158 -15.713 1.00 98.06 79 TYR A N 1
ATOM 548 C CA . TYR A 1 79 ? 4.874 -4.149 -14.349 1.00 98.06 79 TYR A CA 1
ATOM 549 C C . TYR A 1 79 ? 3.955 -4.885 -13.373 1.00 98.06 79 TYR A C 1
ATOM 551 O O . TYR A 1 79 ? 2.733 -4.869 -13.537 1.00 98.06 79 TYR A O 1
ATOM 559 N N . SER A 1 80 ? 4.544 -5.546 -12.371 1.00 97.19 80 SER A N 1
ATOM 560 C CA . SER A 1 80 ? 3.794 -6.170 -11.275 1.00 97.19 80 SER A CA 1
ATOM 561 C C . SER A 1 80 ? 3.193 -5.116 -10.346 1.00 97.19 80 SER A C 1
ATOM 563 O O . SER A 1 80 ? 3.830 -4.111 -10.023 1.00 97.19 80 SER A O 1
ATOM 565 N N . ALA A 1 81 ? 1.962 -5.359 -9.912 1.00 95.62 81 ALA A N 1
ATOM 566 C CA . ALA A 1 81 ? 1.186 -4.459 -9.074 1.00 95.62 81 ALA A CA 1
ATOM 567 C C . ALA A 1 81 ? 0.260 -5.252 -8.143 1.00 95.62 81 ALA A C 1
ATOM 569 O O . ALA A 1 81 ? -0.002 -6.426 -8.377 1.00 95.62 81 ALA A O 1
ATOM 570 N N . ASP A 1 82 ? -0.266 -4.604 -7.112 1.00 93.00 82 ASP A N 1
ATOM 571 C CA . ASP A 1 82 ? -1.357 -5.125 -6.296 1.00 93.00 82 ASP A CA 1
ATOM 572 C C . ASP A 1 82 ? -2.627 -4.340 -6.620 1.00 93.00 82 ASP A C 1
ATOM 574 O O . ASP A 1 82 ? -2.621 -3.104 -6.651 1.00 93.00 82 ASP A O 1
ATOM 578 N N . ALA A 1 83 ? -3.724 -5.057 -6.862 1.00 92.38 83 ALA A N 1
ATOM 579 C CA . ALA A 1 83 ? -4.996 -4.438 -7.208 1.00 92.38 83 ALA A CA 1
ATOM 580 C C . ALA A 1 83 ? -5.456 -3.465 -6.107 1.00 92.38 83 ALA A C 1
ATOM 582 O O . ALA A 1 83 ? -5.373 -3.757 -4.916 1.00 92.38 83 ALA A O 1
ATOM 583 N N . GLY A 1 84 ? -5.949 -2.297 -6.517 1.00 89.88 84 GLY A N 1
ATOM 584 C CA . GLY A 1 84 ? -6.387 -1.227 -5.621 1.00 89.88 84 GLY A CA 1
ATOM 585 C C . GLY A 1 84 ? -5.274 -0.283 -5.157 1.00 89.88 84 GLY A C 1
ATOM 586 O O . GLY A 1 84 ? -5.590 0.785 -4.634 1.00 89.88 84 GLY A O 1
ATOM 587 N N . LEU A 1 85 ? -3.994 -0.604 -5.384 1.00 91.94 85 LEU A N 1
ATOM 588 C CA . LEU A 1 85 ? -2.887 0.298 -5.054 1.00 91.94 85 LEU A CA 1
ATOM 589 C C . LEU A 1 85 ? -2.562 1.249 -6.207 1.00 91.94 85 LEU A C 1
ATOM 591 O O . LEU A 1 85 ? -2.821 0.960 -7.378 1.00 91.94 85 LEU A O 1
ATOM 595 N N . ARG A 1 86 ? -1.994 2.411 -5.868 1.00 94.69 86 ARG A N 1
ATOM 596 C CA . ARG A 1 86 ? -1.621 3.450 -6.835 1.00 94.69 86 ARG A CA 1
ATOM 597 C C . ARG A 1 86 ? -0.146 3.355 -7.206 1.00 94.69 86 ARG A C 1
ATOM 599 O O . ARG A 1 86 ? 0.713 3.222 -6.336 1.00 94.69 86 ARG A O 1
ATOM 606 N N . TYR A 1 87 ? 0.138 3.494 -8.494 1.00 96.88 87 TYR A N 1
ATOM 607 C CA . TYR A 1 87 ? 1.482 3.438 -9.060 1.00 96.88 87 TYR A CA 1
ATOM 608 C C . TYR A 1 87 ? 1.732 4.642 -9.959 1.00 96.88 87 TYR A C 1
ATOM 610 O O . TYR A 1 87 ? 0.807 5.144 -10.598 1.00 96.88 87 TYR A O 1
ATOM 618 N N . VAL A 1 88 ? 2.985 5.088 -10.005 1.00 97.75 88 VAL A N 1
ATOM 619 C CA . VAL A 1 88 ? 3.477 6.120 -1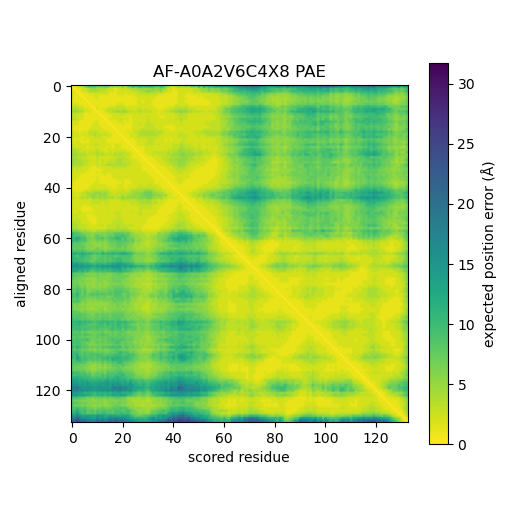0.915 1.00 97.75 88 VAL A CA 1
ATOM 620 C C . VAL A 1 88 ? 4.543 5.522 -11.823 1.00 97.75 88 VAL A C 1
ATOM 622 O O . VAL A 1 88 ? 5.484 4.881 -11.352 1.00 97.75 88 VAL A O 1
ATOM 625 N N . VAL A 1 89 ? 4.391 5.722 -13.128 1.00 98.19 89 VAL A N 1
ATOM 626 C CA . VAL A 1 89 ? 5.444 5.439 -14.106 1.00 98.19 89 VAL A CA 1
ATOM 627 C C . VAL A 1 89 ? 6.240 6.715 -14.306 1.00 98.19 89 VAL A C 1
ATOM 629 O O . VAL A 1 89 ? 5.661 7.777 -14.543 1.00 98.19 89 VAL A O 1
ATOM 632 N N . GLU A 1 90 ? 7.559 6.613 -14.223 1.00 98.25 90 GLU A N 1
ATOM 633 C CA . GLU A 1 90 ? 8.468 7.741 -14.386 1.00 98.25 90 GLU A CA 1
ATOM 634 C C . GLU A 1 90 ? 9.547 7.416 -15.414 1.00 98.25 90 GLU A C 1
ATOM 636 O O . GLU A 1 90 ? 9.951 6.256 -15.559 1.00 98.25 90 GLU A O 1
ATOM 641 N N . ASN A 1 91 ? 10.059 8.451 -16.076 1.00 96.94 91 ASN A N 1
ATOM 642 C CA . ASN A 1 91 ? 11.247 8.336 -16.909 1.00 96.94 91 ASN A CA 1
ATOM 643 C C . ASN A 1 91 ? 12.365 9.296 -16.498 1.00 96.94 91 ASN A C 1
ATOM 645 O O . ASN A 1 91 ? 12.160 10.252 -15.750 1.00 96.94 91 ASN A O 1
ATOM 649 N N . SER A 1 92 ? 13.559 9.021 -17.011 1.00 97.25 92 SER A N 1
ATOM 650 C CA . SER A 1 92 ? 14.738 9.866 -16.860 1.00 97.25 92 SER A CA 1
ATOM 651 C C . SER A 1 92 ? 15.643 9.756 -18.084 1.00 97.25 92 SER A C 1
ATOM 653 O O . SER A 1 92 ? 15.718 8.699 -18.704 1.00 97.25 92 SER A O 1
ATOM 655 N N . SER A 1 93 ? 16.381 10.818 -18.406 1.00 95.56 93 SER A N 1
ATOM 656 C CA . SER A 1 93 ? 17.465 10.777 -19.399 1.00 95.56 93 SER A CA 1
ATOM 657 C C . SER A 1 93 ? 18.835 10.456 -18.789 1.00 95.56 93 SER A C 1
ATOM 659 O O . SER A 1 93 ? 19.771 10.157 -19.524 1.00 95.56 93 SER A O 1
ATOM 661 N N . ASN A 1 94 ? 18.980 10.527 -17.460 1.00 94.75 94 ASN A N 1
ATOM 662 C CA . ASN A 1 94 ? 20.287 10.478 -16.794 1.00 94.75 94 ASN A CA 1
ATOM 663 C C . ASN A 1 94 ? 20.312 9.690 -15.473 1.00 94.75 94 ASN A C 1
ATOM 665 O O . ASN A 1 94 ? 21.308 9.757 -14.761 1.00 94.75 94 ASN A O 1
ATOM 669 N N . LEU A 1 95 ? 19.230 8.982 -15.127 1.00 95.19 95 LEU A N 1
ATOM 670 C CA . LEU A 1 95 ? 19.031 8.250 -13.864 1.00 95.19 95 LEU A CA 1
ATOM 671 C C . LEU A 1 95 ? 18.998 9.117 -12.590 1.00 95.19 95 LEU A C 1
ATOM 673 O O . LEU A 1 95 ? 18.799 8.579 -11.500 1.00 95.19 95 LEU A O 1
ATOM 677 N N . VAL A 1 96 ? 19.122 10.440 -12.706 1.00 95.50 96 VAL A N 1
ATOM 678 C CA . VAL A 1 96 ? 19.134 11.377 -11.571 1.00 95.50 96 VAL A CA 1
ATOM 679 C C . VAL A 1 96 ? 17.814 12.133 -11.481 1.00 95.50 96 VAL A C 1
ATOM 681 O O . VAL A 1 96 ? 17.147 12.094 -10.450 1.00 95.50 96 VAL A O 1
ATOM 684 N N . ASN A 1 97 ? 17.412 12.790 -12.569 1.00 95.62 97 ASN A N 1
ATOM 685 C CA . ASN A 1 97 ? 16.184 13.577 -12.618 1.00 95.62 97 ASN A CA 1
ATOM 686 C C . ASN A 1 97 ? 15.067 12.731 -13.215 1.00 95.62 97 ASN A C 1
ATOM 688 O O . ASN A 1 97 ? 15.185 12.280 -14.356 1.00 95.62 97 ASN A O 1
ATOM 692 N N . TRP A 1 98 ? 13.999 12.527 -12.451 1.00 97.06 98 TRP A N 1
ATOM 693 C CA . TRP A 1 98 ? 12.866 11.699 -12.847 1.00 97.06 98 TRP A CA 1
ATOM 694 C C . TRP A 1 98 ? 11.626 12.559 -13.051 1.00 97.06 98 TRP A C 1
ATOM 696 O O . TRP A 1 98 ? 11.364 13.467 -12.263 1.00 97.06 98 TRP A O 1
ATOM 706 N N . SER A 1 99 ? 10.881 12.275 -14.115 1.00 96.44 99 SER A N 1
ATOM 707 C CA . SER A 1 99 ? 9.616 12.939 -14.415 1.00 96.44 99 SER A CA 1
ATOM 708 C C . SER A 1 99 ? 8.484 11.923 -14.476 1.00 96.44 99 SER A C 1
ATOM 710 O O . SER A 1 99 ? 8.655 10.826 -15.013 1.00 96.44 99 SER A O 1
ATOM 712 N N . SER A 1 100 ? 7.335 12.270 -13.897 1.00 97.44 100 SER A N 1
ATOM 713 C CA . SER A 1 100 ? 6.158 11.404 -13.901 1.00 97.44 100 SER A CA 1
ATOM 714 C C . SER A 1 100 ? 5.463 11.437 -15.258 1.00 97.44 100 SER A C 1
ATOM 716 O O . SER A 1 100 ? 5.172 12.505 -15.791 1.00 97.44 100 SER A O 1
ATOM 718 N N . LEU A 1 101 ? 5.165 10.254 -15.788 1.00 96.62 101 LEU A N 1
ATOM 719 C CA . LEU A 1 101 ? 4.481 10.065 -17.065 1.00 96.62 101 LEU A CA 1
ATOM 720 C C . LEU A 1 101 ? 2.997 9.779 -16.863 1.00 96.62 101 LEU A C 1
ATOM 722 O O . LEU A 1 101 ? 2.145 10.400 -17.489 1.00 96.62 101 LEU A O 1
ATOM 726 N N . THR A 1 102 ? 2.681 8.835 -15.977 1.00 96.81 102 THR A N 1
ATOM 727 C CA . THR A 1 102 ? 1.298 8.490 -15.643 1.00 96.81 102 THR A CA 1
ATOM 728 C C . THR A 1 102 ? 1.185 8.027 -14.202 1.00 96.81 102 THR A C 1
ATOM 730 O O . THR A 1 102 ? 2.146 7.524 -13.622 1.00 96.81 102 THR A O 1
ATOM 733 N N . THR A 1 103 ? -0.001 8.202 -13.625 1.00 96.81 103 THR A N 1
ATOM 734 C CA . THR A 1 103 ? -0.377 7.636 -12.331 1.00 96.81 103 THR A CA 1
ATOM 735 C C . THR A 1 103 ? -1.696 6.900 -12.481 1.00 96.81 103 THR A C 1
ATOM 737 O O . THR A 1 103 ? -2.675 7.475 -12.952 1.00 96.81 103 THR A O 1
ATOM 740 N N . ASN A 1 104 ? -1.745 5.651 -12.035 1.00 95.50 104 ASN A N 1
ATOM 741 C CA . ASN A 1 104 ? -2.938 4.819 -12.129 1.00 95.50 104 ASN A CA 1
ATOM 742 C C . ASN A 1 104 ? -3.155 4.000 -10.855 1.00 95.50 104 ASN A C 1
ATOM 744 O O . ASN A 1 104 ? -2.213 3.683 -10.131 1.00 95.50 104 ASN A O 1
ATOM 748 N N . THR A 1 105 ? -4.410 3.635 -10.603 1.00 95.44 105 THR A N 1
ATOM 749 C CA . THR A 1 105 ? -4.760 2.585 -9.640 1.00 95.44 105 THR A CA 1
ATOM 750 C C . THR A 1 105 ? -4.749 1.254 -10.381 1.00 95.44 105 THR A C 1
ATOM 752 O O . THR A 1 105 ? -5.381 1.131 -11.431 1.00 95.44 105 THR A O 1
ATOM 755 N N . ALA A 1 106 ? -4.003 0.270 -9.886 1.00 95.12 106 ALA A N 1
ATOM 756 C CA . ALA A 1 106 ? -3.924 -1.036 -10.524 1.00 95.12 106 ALA A CA 1
ATOM 757 C C . ALA A 1 106 ? -5.260 -1.778 -10.390 1.00 95.12 106 ALA A C 1
ATOM 759 O O . ALA A 1 106 ? -5.826 -1.871 -9.302 1.00 95.12 106 ALA A O 1
ATOM 760 N N . SER A 1 107 ? -5.768 -2.317 -11.496 1.00 94.06 107 SER A N 1
ATOM 761 C CA . SER A 1 107 ? -6.987 -3.136 -11.516 1.00 94.06 107 SER A CA 1
ATOM 762 C C . SER A 1 107 ? -6.712 -4.630 -11.315 1.00 94.06 107 SER A C 1
ATOM 764 O O . SER A 1 107 ? -7.642 -5.399 -11.095 1.00 94.06 107 SER A O 1
ATOM 766 N N . GLY A 1 108 ? -5.447 -5.048 -11.380 1.00 94.44 108 GLY A N 1
ATOM 767 C CA . GLY A 1 108 ? -5.025 -6.440 -11.272 1.00 94.44 108 GLY A CA 1
ATOM 768 C C . GLY A 1 108 ? -3.575 -6.564 -10.814 1.00 94.44 108 GLY A C 1
ATOM 769 O O . GLY A 1 108 ? -2.954 -5.582 -10.411 1.00 94.44 108 GLY A O 1
ATOM 770 N N . SER A 1 109 ? -3.038 -7.783 -10.893 1.00 94.62 109 SER A N 1
ATOM 771 C CA . SER A 1 109 ? -1.674 -8.101 -10.450 1.00 94.62 109 SER A CA 1
ATOM 772 C C . SER A 1 109 ? -0.570 -7.607 -11.395 1.00 94.62 109 SER A C 1
ATOM 774 O O . SER A 1 109 ? 0.617 -7.655 -11.070 1.00 94.62 109 SER A O 1
ATOM 776 N N . THR A 1 110 ? -0.948 -7.156 -12.592 1.00 96.44 110 THR A N 1
ATOM 777 C CA . THR A 1 110 ? -0.044 -6.581 -13.588 1.00 96.44 110 THR A CA 1
ATOM 778 C C . THR A 1 110 ? -0.713 -5.414 -14.294 1.00 96.44 110 THR A C 1
ATOM 780 O O . THR A 1 110 ? -1.938 -5.363 -14.417 1.00 96.44 110 THR A O 1
ATOM 783 N N . VAL A 1 111 ? 0.101 -4.474 -14.764 1.00 97.69 111 VAL A N 1
ATOM 784 C CA . VAL A 1 111 ? -0.351 -3.327 -15.548 1.00 97.69 111 VAL A CA 1
ATOM 785 C C . VAL A 1 111 ? 0.547 -3.170 -16.770 1.00 97.69 111 VAL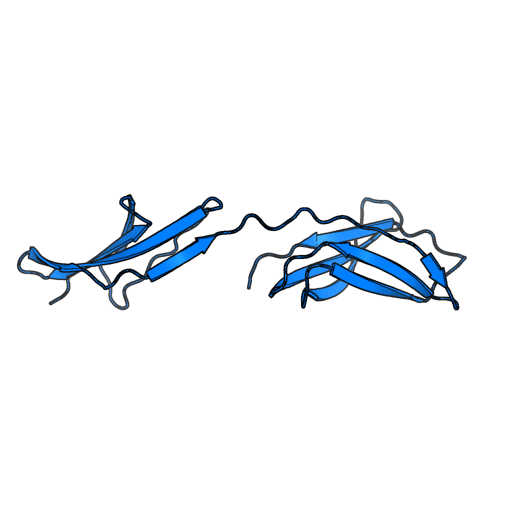 A C 1
ATOM 787 O O . VAL A 1 111 ? 1.770 -3.263 -16.669 1.00 97.69 111 VAL A O 1
ATOM 790 N N . LEU A 1 112 ? -0.072 -2.931 -17.925 1.00 97.31 112 LEU A N 1
ATOM 791 C CA . LEU A 1 112 ? 0.614 -2.578 -19.163 1.00 97.31 112 LEU A CA 1
ATOM 792 C C . LEU A 1 112 ? 0.806 -1.060 -19.218 1.00 97.31 112 LEU A C 1
ATOM 794 O O . LEU A 1 112 ? -0.163 -0.307 -19.120 1.00 97.31 112 LEU A O 1
ATOM 798 N N . TYR A 1 113 ? 2.045 -0.623 -19.412 1.00 97.69 113 TYR A N 1
ATOM 799 C CA . TYR A 1 113 ? 2.362 0.742 -19.805 1.00 97.69 113 TYR A CA 1
ATOM 800 C C . TYR A 1 113 ? 2.777 0.771 -21.276 1.00 97.69 113 TYR A C 1
ATOM 802 O O . TYR A 1 113 ? 3.445 -0.148 -21.754 1.00 97.69 113 TYR A O 1
ATOM 810 N N . GLY A 1 114 ? 2.401 1.838 -21.980 1.00 95.94 114 GLY A N 1
ATOM 811 C CA . GLY A 1 114 ? 2.817 2.070 -23.354 1.00 95.94 114 GLY A CA 1
ATOM 812 C C . GLY A 1 114 ? 2.885 3.550 -23.703 1.00 95.94 114 GLY A C 1
ATOM 813 O O . GLY A 1 114 ? 2.071 4.345 -23.234 1.00 95.94 114 GLY A O 1
ATOM 814 N N . GLU A 1 115 ? 3.838 3.904 -24.558 1.00 95.44 115 GLU A N 1
ATOM 815 C CA . GLU A 1 115 ? 3.978 5.238 -25.139 1.00 95.44 115 GLU A CA 1
ATOM 816 C C . GLU A 1 115 ? 4.493 5.175 -26.581 1.00 95.44 115 GLU A C 1
ATOM 818 O O . GLU A 1 115 ? 4.943 4.129 -27.054 1.00 95.44 115 GLU A O 1
ATOM 823 N N . ALA A 1 116 ? 4.433 6.302 -27.293 1.00 95.38 116 ALA A N 1
ATOM 824 C CA . ALA A 1 116 ? 5.046 6.413 -28.612 1.00 95.38 116 ALA A CA 1
ATOM 825 C C . ALA A 1 116 ? 6.568 6.229 -28.506 1.00 95.38 116 ALA A C 1
ATOM 827 O O . ALA A 1 116 ? 7.224 6.848 -27.669 1.00 95.38 116 ALA A O 1
ATOM 828 N N . PHE A 1 117 ? 7.129 5.380 -29.364 1.00 93.75 117 PHE A N 1
ATOM 829 C CA . PHE A 1 117 ? 8.562 5.133 -29.395 1.00 93.75 117 PHE A CA 1
ATOM 830 C C . PHE A 1 117 ? 9.279 6.231 -30.184 1.00 93.75 117 PHE A C 1
ATOM 832 O O . PHE A 1 117 ? 8.978 6.460 -31.355 1.0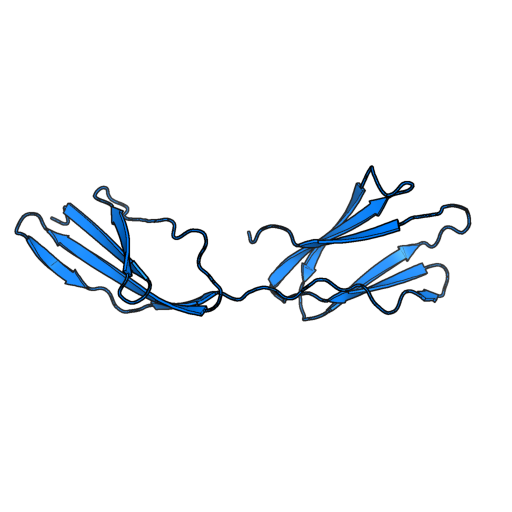0 93.75 117 PHE A O 1
ATOM 839 N N . ASP A 1 118 ? 10.255 6.876 -29.548 1.00 90.62 118 ASP A N 1
ATOM 840 C CA . ASP A 1 118 ? 11.137 7.855 -30.179 1.00 90.62 118 ASP A CA 1
ATOM 841 C C . ASP A 1 118 ? 12.544 7.267 -30.318 1.00 90.62 118 ASP A C 1
ATOM 843 O O . ASP A 1 118 ? 13.243 7.046 -29.329 1.00 90.62 118 ASP A O 1
ATOM 847 N N . VAL A 1 119 ? 12.964 7.020 -31.560 1.00 86.88 119 VAL A N 1
ATOM 848 C CA . VAL A 1 119 ? 14.275 6.432 -31.882 1.00 86.88 119 VAL A CA 1
ATOM 849 C C . VAL A 1 119 ? 15.454 7.353 -31.557 1.00 86.88 119 VAL A C 1
ATOM 851 O O . VAL A 1 119 ? 16.590 6.886 -31.520 1.00 86.88 119 VAL A O 1
ATOM 854 N N . ASN A 1 120 ? 15.213 8.646 -31.327 1.00 91.75 120 ASN A N 1
ATOM 855 C CA . ASN A 1 120 ? 16.266 9.640 -31.113 1.00 91.75 120 ASN A CA 1
ATOM 856 C C . ASN A 1 120 ? 16.508 9.955 -29.633 1.00 91.75 120 ASN A C 1
ATOM 858 O O . ASN A 1 120 ? 17.373 10.772 -29.317 1.00 91.75 120 ASN A O 1
ATOM 862 N N . VAL A 1 121 ? 15.749 9.343 -28.719 1.00 88.62 121 VAL A N 1
ATOM 863 C CA . VAL A 1 121 ? 15.809 9.665 -27.292 1.00 88.62 121 VAL A CA 1
ATOM 864 C C . VAL A 1 121 ? 16.033 8.401 -26.478 1.00 88.62 121 VAL A C 1
ATOM 866 O O . VAL A 1 121 ? 15.222 7.479 -26.482 1.00 88.62 121 VAL A O 1
ATOM 869 N N . LEU A 1 122 ? 17.120 8.387 -25.707 1.00 89.50 122 LEU A N 1
ATOM 870 C CA . LEU A 1 122 ? 17.333 7.367 -24.689 1.00 89.50 122 LEU A CA 1
ATOM 871 C C . LEU A 1 122 ? 16.604 7.765 -23.402 1.00 89.50 122 LEU A C 1
ATOM 873 O O . LEU A 1 122 ? 16.783 8.869 -22.884 1.00 89.50 122 LEU A O 1
ATOM 877 N N . ARG A 1 123 ? 15.783 6.848 -22.886 1.00 92.94 123 ARG A N 1
ATOM 878 C CA . ARG A 1 123 ? 15.036 7.005 -21.636 1.00 92.94 123 ARG A CA 1
ATOM 879 C C . ARG A 1 123 ? 15.234 5.780 -20.759 1.00 92.94 123 ARG A C 1
ATOM 881 O O . ARG A 1 123 ? 15.195 4.648 -21.234 1.00 92.94 123 ARG A O 1
ATOM 888 N N . PHE A 1 124 ? 15.400 6.023 -19.472 1.00 95.75 124 PHE A N 1
ATOM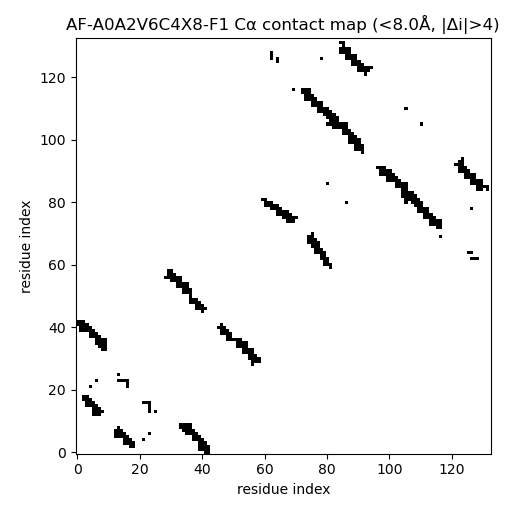 889 C CA . PHE A 1 124 ? 15.303 5.022 -18.422 1.00 95.75 124 PHE A CA 1
ATOM 890 C C . PHE A 1 124 ? 13.912 5.086 -17.810 1.00 95.75 124 PHE A C 1
ATOM 892 O O . PHE A 1 124 ? 13.351 6.173 -17.698 1.00 95.75 124 PHE A O 1
ATOM 899 N N . TYR A 1 125 ? 13.390 3.941 -17.378 1.00 97.19 125 TYR A N 1
ATOM 900 C CA . TYR A 1 125 ? 12.062 3.829 -16.782 1.00 97.19 125 TYR A CA 1
ATOM 901 C C . TYR A 1 125 ? 12.146 3.224 -15.393 1.00 97.19 125 TYR A C 1
ATOM 903 O O . TYR A 1 125 ? 12.953 2.329 -15.136 1.00 97.19 125 TYR A O 1
ATOM 911 N N . ARG A 1 126 ? 11.266 3.687 -14.510 1.00 97.06 126 ARG A N 1
ATOM 912 C CA . ARG A 1 126 ? 10.985 3.032 -13.235 1.00 97.06 126 ARG A CA 1
ATOM 913 C C . ARG A 1 126 ? 9.508 3.165 -12.907 1.00 97.06 126 ARG A C 1
ATOM 915 O O . ARG A 1 126 ? 8.821 4.048 -13.421 1.00 97.06 126 ARG A O 1
ATOM 922 N N . VAL A 1 127 ? 9.040 2.297 -12.021 1.00 98.06 127 VAL A N 1
ATOM 923 C CA . VAL A 1 127 ? 7.680 2.355 -11.495 1.00 98.06 127 VAL A CA 1
ATOM 924 C C . VAL A 1 127 ? 7.748 2.437 -9.978 1.00 98.06 127 VAL A C 1
ATOM 926 O O . VAL A 1 127 ? 8.363 1.592 -9.329 1.00 98.06 127 VAL A O 1
ATOM 929 N N . GLY A 1 128 ? 7.133 3.477 -9.425 1.00 95.31 128 GLY A N 1
ATOM 930 C CA . GLY A 1 128 ? 7.020 3.700 -7.990 1.00 95.31 128 GLY A CA 1
ATOM 931 C C . GLY A 1 128 ? 5.621 3.360 -7.491 1.00 95.31 128 GLY A C 1
ATOM 932 O O . GLY A 1 128 ? 4.629 3.703 -8.131 1.00 95.31 128 GLY A O 1
ATOM 933 N N . ARG A 1 129 ? 5.528 2.715 -6.327 1.00 94.00 129 ARG A N 1
ATOM 934 C CA . ARG A 1 129 ? 4.263 2.591 -5.593 1.00 94.00 129 ARG A CA 1
ATOM 935 C C . ARG A 1 129 ? 4.036 3.870 -4.790 1.00 94.00 129 ARG A C 1
ATOM 937 O O . ARG A 1 129 ? 4.930 4.302 -4.065 1.00 94.00 129 ARG A O 1
ATOM 944 N N . LEU A 1 130 ? 2.858 4.466 -4.919 1.00 90.50 130 LEU A N 1
ATOM 945 C CA . LEU A 1 130 ? 2.459 5.633 -4.135 1.00 90.50 130 LEU A CA 1
ATOM 946 C C . LEU A 1 130 ? 1.841 5.194 -2.797 1.00 90.50 130 LEU A C 1
ATOM 948 O O . LEU A 1 130 ? 1.376 4.056 -2.691 1.00 90.50 130 LEU A O 1
ATOM 952 N N . PRO A 1 131 ? 1.821 6.069 -1.772 1.00 80.06 131 PRO A N 1
ATOM 953 C CA . PRO A 1 131 ? 1.080 5.805 -0.544 1.00 80.06 131 PRO A CA 1
ATOM 954 C C . PRO A 1 131 ? -0.381 5.451 -0.839 1.00 80.06 131 PRO A C 1
ATOM 956 O O . PRO A 1 131 ? -0.977 5.990 -1.779 1.00 80.06 131 PRO A O 1
ATOM 959 N N . ASN A 1 132 ? -0.951 4.552 -0.034 1.00 64.50 132 ASN A N 1
ATOM 960 C CA . ASN A 1 132 ? -2.374 4.241 -0.125 1.00 64.50 132 ASN A CA 1
ATOM 961 C C . ASN A 1 132 ? -3.186 5.524 0.145 1.00 64.50 132 ASN A C 1
ATOM 963 O O . ASN A 1 132 ? -2.814 6.262 1.063 1.00 64.50 132 ASN A O 1
ATOM 967 N N . PRO A 1 133 ? -4.225 5.817 -0.662 1.00 54.84 133 PRO A N 1
ATOM 968 C CA . PRO A 1 133 ? -5.133 6.932 -0.402 1.00 54.84 133 PRO A CA 1
ATOM 969 C C . PRO A 1 133 ? -5.921 6.746 0.899 1.00 54.84 133 PRO A C 1
ATOM 971 O O . PRO A 1 133 ? -6.113 5.581 1.320 1.00 54.84 133 PRO A O 1
#

Mean predicted aligned error: 5.35 Å

Radius of gyration: 23.03 Å; Cα contacts (8 Å, |Δi|>4): 266; chains: 1; bounding box: 42×24×71 Å

Nearest PDB structures (foldseek):
  3pdg-assembly1_A  TM=9.677E-01  e=2.263E-02  Acetivibrio thermocellus ATCC 27405
  3pdd-assembly1_A  TM=4.186E-01  e=1.626E-04  Acetivibrio thermocellus ATCC 27405
  2yn3-assembly2_B  TM=4.411E-01  e=7.186E-02  Salmonella enterica subsp. enterica serovar Typhimurium str. LT2
  7u08-assembly1_A  TM=3.716E-01  e=4.975E-02  Homo sapiens
  5z06-assembly1_A  TM=4.784E-01  e=5.569E-01  Parabacteroides distasonis ATCC 8503

Sequence (133 aa):
NVTSVQFFTNSVSVGADTTAPYSIVASNLAAGSYALRAVAADNSGLTSTSSVVNISVVAPAAVTLSSPVVSNGQFQFTYSADAGLRYVVENSSNLVNWSSLTTNTASGSTVLYGEAFDVNVLRFYRVGRLPNP